Protein AF-A0A929US92-F1 (afdb_monomer)

Radius of gyration: 19.33 Å; Cα contacts (8 Å, |Δi|>4): 31; chains: 1; bounding box: 43×25×45 Å

Secondary structure (DSSP, 8-state):
-----SSHHHHHHHHHHS---TT------SSGGGS-HHHHIIIII-TTT----PPP--GGGHHHHHHHHHHHHSS-HHHHHHHHHHHGGG-S-S--

Structure (mmCIF, N/CA/C/O backbone):
data_AF-A0A929US92-F1
#
_entry.id   AF-A0A929US92-F1
#
loop_
_atom_site.group_PDB
_atom_site.id
_atom_site.type_symbol
_atom_site.label_atom_id
_atom_site.label_alt_id
_atom_site.label_comp_id
_atom_site.label_asym_id
_atom_site.label_entity_id
_atom_site.label_seq_id
_atom_site.pdbx_PDB_ins_code
_atom_site.Cartn_x
_atom_site.Cartn_y
_atom_site.Cartn_z
_atom_site.occupancy
_atom_site.B_iso_or_equiv
_atom_site.auth_seq_id
_atom_site.auth_comp_id
_atom_site.auth_asym_id
_atom_site.auth_atom_id
_atom_site.pdbx_PDB_model_num
ATOM 1 N N . LYS A 1 1 ? 14.517 -2.299 -22.740 1.00 72.50 1 LYS A N 1
ATOM 2 C CA . LYS A 1 1 ? 13.474 -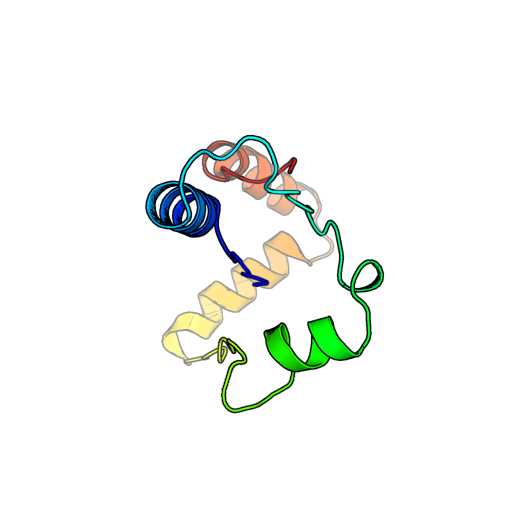3.138 -22.101 1.00 72.50 1 LYS A CA 1
ATOM 3 C C . LYS A 1 1 ? 13.070 -2.440 -20.813 1.00 72.50 1 LYS A C 1
ATOM 5 O O . LYS A 1 1 ? 13.973 -2.001 -20.112 1.00 72.50 1 LYS A O 1
ATOM 10 N N . VAL A 1 2 ? 11.775 -2.268 -20.561 1.00 84.25 2 VAL A N 1
ATOM 11 C CA . VAL A 1 2 ? 11.267 -1.647 -19.328 1.00 84.25 2 VAL A CA 1
ATOM 12 C C . VAL A 1 2 ? 10.957 -2.759 -18.330 1.00 84.25 2 VAL A C 1
ATOM 14 O O . VAL A 1 2 ? 10.502 -3.830 -18.731 1.00 84.25 2 VAL A O 1
ATOM 17 N N . TRP A 1 3 ? 11.274 -2.522 -17.062 1.00 88.69 3 TRP A N 1
ATOM 18 C CA . TRP A 1 3 ? 11.010 -3.433 -15.953 1.00 88.69 3 TRP A CA 1
ATOM 19 C C . TRP A 1 3 ? 10.357 -2.632 -14.831 1.00 88.69 3 TRP A C 1
ATOM 21 O O . TRP A 1 3 ? 10.740 -1.484 -14.602 1.00 88.69 3 TRP A O 1
ATOM 31 N N . TYR A 1 4 ? 9.406 -3.243 -14.132 1.00 91.00 4 TYR A N 1
ATOM 32 C CA . TYR A 1 4 ? 8.722 -2.641 -12.993 1.00 91.00 4 TYR A CA 1
ATOM 33 C C . TYR A 1 4 ? 9.049 -3.443 -11.732 1.00 91.00 4 TYR A C 1
ATOM 35 O O . TYR A 1 4 ? 9.130 -4.668 -11.790 1.00 91.00 4 TYR A O 1
ATOM 43 N N . ALA A 1 5 ? 9.249 -2.745 -10.615 1.00 91.75 5 ALA A N 1
ATOM 44 C CA . ALA A 1 5 ? 9.505 -3.337 -9.306 1.00 91.75 5 ALA A CA 1
ATOM 45 C C . ALA A 1 5 ? 8.507 -2.768 -8.292 1.00 91.75 5 ALA A C 1
ATOM 47 O O . ALA A 1 5 ? 8.331 -1.550 -8.215 1.00 91.75 5 ALA A O 1
ATOM 48 N N . TYR A 1 6 ? 7.880 -3.641 -7.506 1.00 91.12 6 TYR A N 1
ATOM 49 C CA . TYR A 1 6 ? 6.910 -3.302 -6.461 1.00 91.12 6 TYR A CA 1
ATOM 50 C C . TYR A 1 6 ? 7.519 -3.379 -5.053 1.00 91.12 6 TYR A C 1
ATOM 52 O O . TYR A 1 6 ? 6.868 -3.019 -4.071 1.00 91.12 6 TYR A O 1
ATOM 60 N N . SER A 1 7 ? 8.779 -3.812 -4.944 1.00 90.25 7 SER A N 1
ATOM 61 C CA . SER A 1 7 ? 9.570 -3.792 -3.714 1.00 90.25 7 SER A CA 1
ATOM 62 C C . SER A 1 7 ? 11.053 -3.518 -3.989 1.00 90.25 7 SER A C 1
ATOM 64 O O . SER A 1 7 ? 11.550 -3.734 -5.097 1.00 90.25 7 SER A O 1
ATOM 66 N N . ASP A 1 8 ? 11.784 -3.082 -2.960 1.00 87.94 8 ASP A N 1
ATOM 67 C CA . ASP A 1 8 ? 13.242 -2.911 -3.042 1.00 87.94 8 ASP A CA 1
ATOM 68 C C . ASP A 1 8 ? 13.960 -4.246 -3.307 1.00 87.94 8 ASP A C 1
ATOM 70 O O . ASP A 1 8 ? 15.028 -4.282 -3.919 1.00 87.94 8 ASP A O 1
ATOM 74 N N . GLU A 1 9 ? 13.374 -5.361 -2.865 1.00 91.00 9 GLU A N 1
ATOM 75 C CA . GLU A 1 9 ? 13.900 -6.699 -3.127 1.00 91.00 9 GLU A CA 1
ATOM 76 C 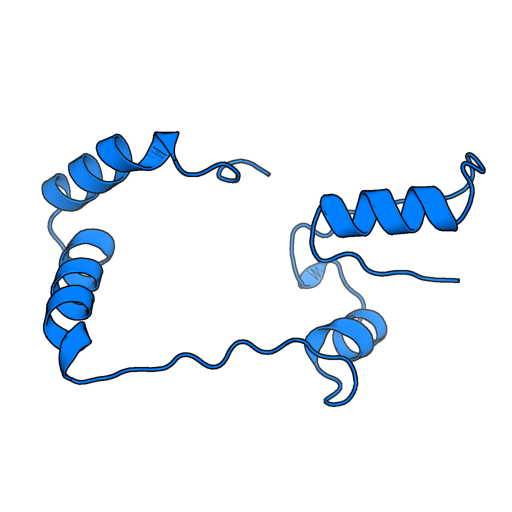C . GLU A 1 9 ? 13.812 -7.045 -4.618 1.00 91.00 9 GLU A C 1
ATOM 78 O O . GLU A 1 9 ? 14.823 -7.412 -5.219 1.00 91.00 9 GLU A O 1
ATOM 83 N N . GLU A 1 10 ? 12.647 -6.834 -5.235 1.00 90.69 10 GLU A N 1
ATOM 84 C CA . GLU A 1 10 ? 12.451 -7.023 -6.679 1.00 90.69 10 GLU A CA 1
ATOM 85 C C . GLU A 1 10 ? 13.366 -6.109 -7.499 1.00 90.69 10 GLU A C 1
ATOM 87 O O . GLU A 1 10 ? 13.979 -6.553 -8.470 1.00 90.69 10 GLU A O 1
ATOM 92 N N . LEU A 1 11 ? 13.528 -4.846 -7.086 1.00 89.44 11 LEU A N 1
ATOM 93 C CA . LEU A 1 11 ? 14.442 -3.912 -7.746 1.00 89.44 11 LEU A CA 1
ATOM 94 C C . LEU A 1 11 ? 15.879 -4.450 -7.753 1.00 89.44 11 LEU A C 1
ATOM 96 O O . LEU A 1 11 ? 16.545 -4.435 -8.789 1.00 89.44 11 LEU A O 1
ATOM 100 N N . ASN A 1 12 ? 16.357 -4.946 -6.610 1.00 88.88 12 ASN A N 1
ATOM 101 C CA . ASN A 1 12 ? 17.705 -5.499 -6.495 1.00 88.88 12 ASN A CA 1
ATOM 102 C C . ASN A 1 12 ? 17.896 -6.749 -7.364 1.00 88.88 12 ASN A C 1
ATOM 104 O O . ASN A 1 12 ? 18.962 -6.909 -7.962 1.00 88.88 12 ASN A O 1
ATOM 108 N N . GLN A 1 13 ? 16.874 -7.603 -7.472 1.00 90.31 13 GLN A N 1
ATOM 109 C CA . GLN A 1 13 ? 16.892 -8.772 -8.357 1.00 90.31 13 GLN A CA 1
ATOM 110 C C . GLN A 1 13 ? 16.972 -8.352 -9.831 1.00 90.31 13 GLN A C 1
ATOM 112 O O . GLN A 1 13 ? 17.871 -8.796 -10.544 1.00 90.31 13 GLN A O 1
ATOM 117 N N . ILE A 1 14 ? 16.125 -7.413 -10.267 1.00 88.62 14 ILE A N 1
ATOM 118 C CA . ILE A 1 14 ? 16.123 -6.892 -11.645 1.00 88.62 14 ILE A CA 1
ATOM 119 C C . ILE A 1 14 ? 17.478 -6.264 -12.003 1.00 88.62 14 ILE A C 1
ATOM 121 O O . ILE A 1 14 ? 17.994 -6.483 -13.099 1.00 88.62 14 ILE A O 1
ATOM 125 N N . ILE A 1 15 ? 18.087 -5.508 -11.084 1.00 86.00 15 ILE A N 1
ATOM 126 C CA . ILE A 1 15 ? 19.417 -4.910 -11.289 1.00 86.00 15 ILE A CA 1
ATOM 127 C C . ILE A 1 15 ? 20.504 -5.990 -11.388 1.00 86.00 15 ILE A C 1
ATOM 129 O O . ILE A 1 15 ? 21.432 -5.854 -12.190 1.00 86.00 15 ILE A O 1
ATOM 133 N N . ALA A 1 16 ? 20.417 -7.048 -10.579 1.00 85.94 16 ALA A N 1
ATOM 134 C CA . ALA A 1 16 ? 21.372 -8.151 -10.615 1.00 85.94 16 ALA A CA 1
ATOM 135 C C . ALA A 1 16 ? 21.294 -8.935 -11.938 1.00 85.94 16 ALA A C 1
ATOM 137 O O . ALA A 1 16 ? 22.334 -9.287 -12.494 1.00 85.94 16 ALA A O 1
ATOM 138 N N . GLU A 1 17 ? 20.087 -9.158 -12.462 1.00 83.38 17 GLU A N 1
ATOM 139 C CA . GLU A 1 17 ? 19.846 -9.878 -13.720 1.00 83.38 17 GLU A CA 1
ATOM 140 C C . GLU A 1 17 ? 20.139 -9.037 -14.970 1.00 83.38 17 GLU A C 1
ATOM 142 O O . GLU A 1 17 ? 20.688 -9.540 -15.949 1.00 83.38 17 GLU A O 1
ATOM 147 N N . GLY A 1 18 ? 19.792 -7.747 -14.948 1.00 74.06 18 GLY A N 1
ATOM 148 C CA . GLY A 1 18 ? 19.924 -6.834 -16.088 1.00 74.06 18 GLY A CA 1
ATOM 149 C C . GLY A 1 18 ? 21.355 -6.388 -16.401 1.00 74.06 18 GLY A C 1
ATOM 150 O O . GLY A 1 18 ? 21.570 -5.698 -17.397 1.00 74.06 18 GLY A O 1
ATOM 151 N N . GLY A 1 19 ? 22.329 -6.777 -15.573 1.00 65.19 19 GLY A N 1
ATOM 152 C CA . GLY A 1 19 ? 23.714 -6.322 -15.648 1.00 65.19 19 GLY A CA 1
ATOM 153 C C . GLY A 1 19 ? 23.893 -4.908 -15.081 1.00 65.19 19 GLY A C 1
ATOM 154 O O . GLY A 1 19 ? 23.070 -4.016 -15.279 1.00 65.19 19 GLY A O 1
ATOM 155 N N . ARG A 1 20 ? 25.015 -4.677 -14.385 1.00 57.28 20 ARG A N 1
ATOM 156 C CA . ARG A 1 20 ? 25.413 -3.357 -13.852 1.00 57.28 20 ARG A CA 1
ATOM 157 C C . ARG A 1 20 ? 25.932 -2.422 -14.946 1.00 57.28 20 ARG A C 1
ATOM 159 O O . ARG A 1 20 ? 26.951 -1.757 -14.755 1.00 57.28 20 ARG A O 1
ATOM 166 N N . ASP A 1 21 ? 25.285 -2.394 -16.102 1.00 59.38 21 ASP A N 1
ATOM 167 C CA . ASP A 1 21 ? 25.618 -1.358 -17.061 1.00 59.38 21 ASP A CA 1
ATOM 168 C C . ASP A 1 21 ? 25.138 -0.030 -16.466 1.00 59.38 21 ASP A C 1
ATOM 170 O O . ASP A 1 21 ? 23.971 0.119 -16.093 1.00 59.38 21 ASP A O 1
ATOM 174 N N . GLN A 1 22 ? 26.047 0.932 -16.304 1.00 58.41 22 GLN A N 1
ATOM 175 C CA . GLN A 1 22 ? 25.789 2.207 -15.612 1.00 58.41 22 GLN A CA 1
ATOM 176 C C . GLN A 1 22 ? 24.765 3.100 -16.352 1.00 58.41 22 GLN A C 1
ATOM 178 O O . GLN A 1 22 ? 24.542 4.247 -15.977 1.00 58.41 22 GLN A O 1
ATOM 183 N N . SER A 1 23 ? 24.144 2.574 -17.411 1.00 64.75 23 SER A N 1
ATOM 184 C CA . SER A 1 23 ? 23.155 3.227 -18.264 1.00 64.75 23 SER A CA 1
ATOM 185 C C . SER A 1 23 ? 21.697 2.976 -17.842 1.00 64.75 23 SER A C 1
ATOM 187 O O . SER A 1 23 ? 20.789 3.624 -18.366 1.00 64.75 23 SER A O 1
ATOM 189 N N . ASN A 1 24 ? 21.435 2.074 -16.888 1.00 71.25 24 ASN A N 1
ATOM 190 C CA . ASN A 1 24 ? 20.069 1.797 -16.433 1.00 71.25 24 ASN A CA 1
ATOM 191 C C . ASN A 1 24 ? 19.490 2.999 -15.664 1.00 71.25 24 ASN A C 1
ATOM 193 O O . ASN A 1 24 ? 19.858 3.269 -14.521 1.00 71.25 24 ASN A O 1
ATOM 197 N N . LYS A 1 25 ? 18.561 3.727 -16.295 1.00 82.56 25 LYS A N 1
ATOM 198 C CA . LYS A 1 25 ? 17.822 4.828 -15.664 1.00 82.56 25 LYS A CA 1
ATOM 199 C C . LYS A 1 25 ? 16.732 4.262 -14.757 1.00 82.56 25 LYS A C 1
ATOM 201 O O . LYS A 1 25 ? 15.733 3.746 -15.246 1.00 82.56 25 LYS A O 1
ATOM 206 N N . ILE A 1 26 ? 16.930 4.375 -13.447 1.00 87.94 26 ILE A N 1
ATOM 207 C CA . ILE A 1 26 ? 15.932 3.994 -12.442 1.00 87.94 26 ILE A CA 1
ATOM 208 C C . ILE A 1 26 ? 15.027 5.198 -12.178 1.00 87.94 26 ILE A C 1
ATOM 210 O O . ILE A 1 26 ? 15.511 6.270 -11.811 1.00 87.94 26 ILE A O 1
ATOM 214 N N . GLN A 1 27 ? 13.719 5.013 -12.341 1.00 89.00 27 GLN A N 1
ATOM 215 C CA . GLN A 1 27 ? 12.703 5.999 -11.985 1.00 89.00 27 GLN A CA 1
ATOM 216 C C . GLN A 1 27 ? 11.913 5.497 -10.778 1.00 89.00 27 GLN A C 1
ATOM 218 O O . GLN A 1 27 ? 11.455 4.357 -10.754 1.00 89.00 27 GLN A O 1
ATOM 223 N N . ARG A 1 28 ? 11.761 6.357 -9.769 1.00 91.12 28 ARG A N 1
ATOM 224 C CA . ARG A 1 28 ? 10.971 6.072 -8.573 1.00 91.12 28 ARG A CA 1
ATOM 225 C C . ARG A 1 28 ? 9.669 6.851 -8.636 1.00 91.12 28 ARG A C 1
ATOM 227 O O . ARG A 1 28 ? 9.706 8.071 -8.537 1.00 91.12 28 ARG A O 1
ATOM 234 N N . TYR A 1 29 ? 8.554 6.139 -8.724 1.00 91.81 29 TYR A N 1
ATOM 235 C CA . TYR A 1 29 ? 7.229 6.743 -8.673 1.00 91.81 29 TYR A CA 1
ATOM 236 C C . TYR A 1 29 ? 6.854 7.084 -7.228 1.00 91.81 29 TYR A C 1
ATOM 238 O O . TYR A 1 29 ? 6.882 6.212 -6.357 1.00 91.81 29 TYR A O 1
ATOM 246 N N . LYS A 1 30 ? 6.514 8.348 -6.961 1.00 90.81 30 LYS A N 1
ATOM 247 C CA . LYS A 1 30 ? 5.965 8.799 -5.666 1.00 90.81 30 LYS A CA 1
ATOM 248 C C . LYS A 1 30 ? 4.440 8.782 -5.631 1.00 90.81 30 LYS A C 1
ATOM 250 O O . LYS A 1 30 ? 3.844 8.845 -4.561 1.00 90.81 30 LYS A O 1
ATOM 255 N N . GLY A 1 31 ? 3.807 8.659 -6.793 1.00 89.88 31 GLY A N 1
ATOM 256 C CA . GLY A 1 31 ? 2.365 8.528 -6.930 1.00 89.88 31 GLY A CA 1
ATOM 257 C C . GLY A 1 31 ? 1.962 8.169 -8.356 1.00 89.88 31 GLY A C 1
ATOM 258 O O . GLY A 1 31 ? 2.768 8.233 -9.281 1.00 89.88 31 GLY A O 1
ATOM 259 N N . LEU A 1 32 ? 0.689 7.813 -8.536 1.00 92.06 32 LEU A N 1
ATOM 260 C CA . LEU A 1 32 ? 0.158 7.361 -9.829 1.00 92.06 32 LEU A CA 1
ATOM 261 C C . LEU A 1 32 ? 0.149 8.457 -10.907 1.00 92.06 32 LEU A C 1
ATOM 263 O O . LEU A 1 32 ? 0.196 8.146 -12.088 1.00 92.06 32 LEU A O 1
ATOM 267 N N . GLY A 1 33 ? 0.121 9.737 -10.519 1.00 92.94 33 GLY A N 1
ATOM 268 C CA . GLY A 1 33 ? 0.144 10.861 -11.466 1.00 92.94 33 GLY A CA 1
ATOM 269 C C . GLY A 1 33 ? 1.488 11.074 -12.174 1.00 92.94 33 GLY A C 1
ATOM 270 O O . GLY A 1 33 ? 1.561 11.872 -13.101 1.00 92.94 33 GLY A O 1
ATOM 271 N N . GLU A 1 34 ? 2.544 10.381 -11.742 1.00 93.06 34 GLU A N 1
ATOM 272 C CA . GLU A 1 34 ? 3.860 10.392 -12.396 1.00 93.06 34 GLU A CA 1
ATOM 273 C C . GLU A 1 34 ? 3.979 9.332 -13.503 1.00 93.06 34 GLU A C 1
ATOM 275 O O . GLU A 1 34 ? 5.000 9.280 -14.190 1.00 93.06 34 GLU A O 1
ATOM 280 N N . MET A 1 35 ? 2.959 8.481 -13.660 1.00 93.69 35 MET A N 1
ATOM 281 C CA . MET A 1 35 ? 2.888 7.447 -14.687 1.00 93.69 35 MET A CA 1
ATOM 282 C C . MET A 1 35 ? 2.087 7.943 -15.889 1.00 93.69 35 MET A C 1
ATOM 284 O O . MET A 1 35 ? 1.053 8.598 -15.742 1.00 93.69 35 MET A O 1
ATOM 288 N N . ASP A 1 36 ? 2.546 7.599 -17.087 1.00 93.81 36 ASP A N 1
ATOM 289 C CA . ASP A 1 36 ? 1.747 7.787 -18.294 1.00 93.81 36 ASP A CA 1
ATOM 290 C C . ASP A 1 36 ? 0.618 6.726 -18.394 1.00 93.81 36 ASP A C 1
ATOM 292 O O . ASP A 1 36 ? 0.600 5.741 -17.643 1.00 93.81 36 ASP A O 1
ATOM 296 N N . PRO A 1 37 ? -0.377 6.914 -19.285 1.00 95.44 37 PRO A N 1
ATOM 297 C CA . PRO A 1 37 ? -1.503 5.986 -19.399 1.00 95.44 37 PRO A CA 1
ATOM 298 C C . PRO A 1 37 ? -1.114 4.546 -19.761 1.00 95.44 37 PRO A C 1
ATOM 300 O O . PRO A 1 37 ? -1.798 3.613 -19.337 1.00 95.44 37 PRO A O 1
ATOM 303 N N . GLU A 1 38 ? -0.040 4.352 -20.530 1.00 93.81 38 GLU A N 1
ATOM 304 C CA . GLU A 1 38 ? 0.424 3.020 -20.936 1.00 93.81 38 GLU A CA 1
ATOM 305 C C . GLU A 1 38 ? 1.038 2.286 -19.739 1.00 93.81 38 GLU A C 1
ATOM 307 O O . GLU A 1 38 ? 0.656 1.151 -19.450 1.00 93.81 38 GLU A O 1
ATOM 312 N N . GLN A 1 39 ? 1.879 2.970 -18.959 1.00 93.31 39 GLN A N 1
ATOM 313 C CA . GLN A 1 39 ? 2.453 2.458 -17.714 1.00 93.31 39 GLN A CA 1
ATOM 314 C C . GLN A 1 39 ? 1.371 2.072 -16.705 1.00 93.31 39 GLN A C 1
ATOM 316 O O . GLN A 1 39 ? 1.435 0.992 -16.113 1.00 93.31 39 GLN A O 1
ATOM 321 N N . LEU A 1 40 ? 0.348 2.914 -16.518 1.00 94.69 40 LEU A N 1
ATOM 322 C CA . LEU A 1 40 ? -0.775 2.605 -15.625 1.00 94.69 40 LEU A CA 1
ATOM 323 C C . LEU A 1 40 ? -1.520 1.350 -16.074 1.00 94.69 40 LEU A C 1
ATOM 325 O O . LEU A 1 40 ? -1.839 0.488 -15.244 1.00 94.69 40 LEU A O 1
ATOM 329 N N . TRP A 1 41 ? -1.779 1.233 -17.378 1.00 94.75 41 TRP A N 1
ATOM 330 C CA . TRP A 1 41 ? -2.469 0.081 -17.935 1.00 94.75 41 TRP A CA 1
ATOM 331 C C . TRP A 1 41 ? -1.682 -1.210 -17.711 1.00 94.75 41 TRP A C 1
ATOM 333 O O . TRP A 1 41 ? -2.227 -2.167 -17.156 1.00 94.75 41 TRP A O 1
ATOM 343 N N . GLU A 1 42 ? -0.401 -1.219 -18.078 1.00 93.19 42 GLU A N 1
ATOM 344 C CA . GLU A 1 42 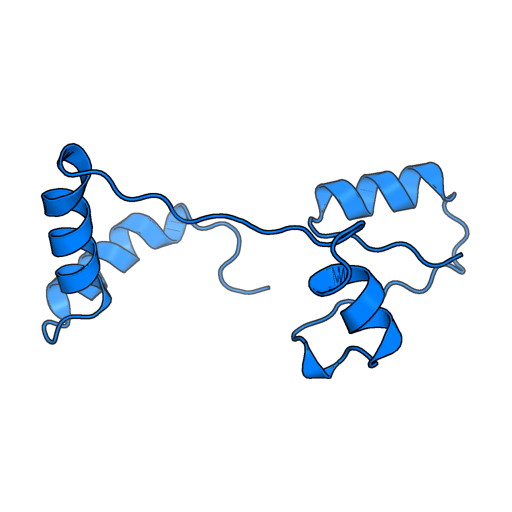? 0.479 -2.384 -17.969 1.00 93.19 42 GLU A CA 1
ATOM 345 C C . GLU A 1 42 ? 0.684 -2.849 -16.525 1.00 93.19 42 GLU A C 1
ATOM 347 O O . GLU A 1 42 ? 0.770 -4.052 -16.278 1.00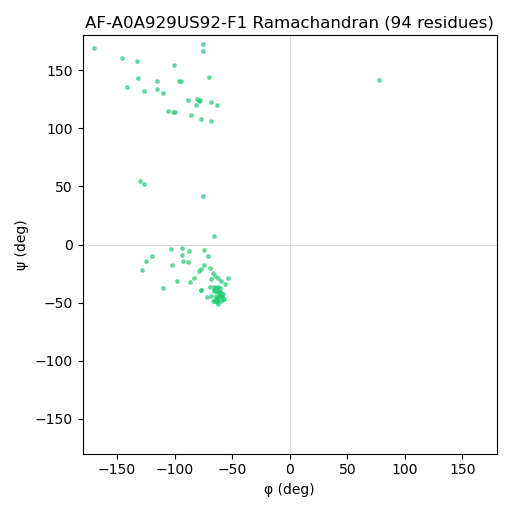 93.19 42 GLU A O 1
ATOM 352 N N . THR A 1 43 ? 0.751 -1.923 -15.566 1.00 91.94 43 THR A N 1
ATOM 353 C CA . THR A 1 43 ? 1.148 -2.245 -14.185 1.00 91.94 43 THR A CA 1
ATOM 354 C C . THR A 1 43 ? -0.020 -2.443 -13.227 1.00 91.94 43 THR A C 1
ATOM 356 O O . THR A 1 43 ? 0.105 -3.214 -12.274 1.00 91.94 43 THR A O 1
ATOM 359 N N . THR A 1 44 ? -1.145 -1.749 -13.435 1.00 93.38 44 THR A N 1
ATOM 360 C CA . THR A 1 44 ? -2.231 -1.694 -12.438 1.00 93.38 44 THR A CA 1
ATOM 361 C C . THR A 1 44 ? -3.618 -2.041 -12.975 1.00 93.38 44 THR A C 1
ATOM 363 O O . THR A 1 44 ? -4.477 -2.442 -12.187 1.00 93.38 44 THR A O 1
ATOM 366 N N . MET A 1 45 ? -3.870 -1.934 -14.286 1.00 95.19 45 MET A N 1
ATOM 367 C CA . MET A 1 45 ? -5.232 -2.076 -14.826 1.00 95.19 45 MET A CA 1
ATOM 368 C C . MET A 1 45 ? -5.460 -3.354 -15.633 1.00 95.19 45 MET A C 1
ATOM 370 O O . MET A 1 45 ? -6.544 -3.938 -15.521 1.00 95.19 45 MET A O 1
ATOM 374 N N . ASN A 1 46 ? -4.474 -3.799 -16.415 1.00 96.50 46 ASN A N 1
ATOM 375 C CA . ASN A 1 46 ? -4.587 -4.982 -17.263 1.00 96.50 46 ASN A CA 1
ATOM 376 C C . ASN A 1 46 ? -4.805 -6.250 -16.409 1.00 96.50 46 ASN A C 1
ATOM 378 O O . ASN A 1 46 ? -3.944 -6.570 -15.591 1.00 96.50 46 ASN A O 1
ATOM 382 N N . PRO A 1 47 ? -5.915 -6.998 -16.578 1.00 96.25 47 PRO A N 1
ATOM 383 C CA . PRO A 1 47 ? -6.188 -8.216 -15.814 1.00 96.25 47 PRO A CA 1
ATOM 384 C C . PRO A 1 47 ? -5.085 -9.274 -15.849 1.00 96.25 47 PRO A C 1
ATOM 386 O O . PRO A 1 47 ? -4.952 -10.005 -14.870 1.00 96.25 47 PRO A O 1
ATOM 389 N N . ASP A 1 48 ? -4.308 -9.327 -16.932 1.00 94.88 48 ASP A N 1
ATOM 390 C CA . ASP A 1 48 ? -3.255 -10.329 -17.118 1.00 94.88 48 ASP A CA 1
ATOM 391 C C . ASP A 1 48 ? -1.970 -10.012 -16.333 1.00 94.88 48 ASP A C 1
ATOM 393 O O . ASP A 1 48 ? -1.189 -10.918 -16.050 1.00 94.88 48 ASP A O 1
ATOM 397 N N . SER A 1 49 ? -1.736 -8.743 -15.981 1.00 90.12 49 SER A N 1
ATOM 398 C CA . SER A 1 49 ? -0.497 -8.287 -15.327 1.00 90.12 49 SER A CA 1
ATOM 399 C C . SER A 1 49 ? -0.707 -7.543 -14.009 1.00 90.12 49 SER A C 1
ATOM 401 O O . SER A 1 49 ? 0.246 -7.365 -13.253 1.00 90.12 49 SER A O 1
ATOM 403 N N . ARG A 1 50 ? -1.933 -7.106 -13.700 1.00 93.81 50 ARG A N 1
ATOM 404 C CA . ARG A 1 50 ? -2.230 -6.359 -12.474 1.00 93.81 50 ARG A CA 1
ATOM 405 C C . ARG A 1 50 ? -2.128 -7.235 -11.229 1.00 93.81 50 ARG A C 1
ATOM 407 O O . ARG A 1 50 ? -2.616 -8.364 -11.190 1.00 93.81 50 ARG A O 1
ATOM 414 N N . THR A 1 51 ? -1.648 -6.632 -10.150 1.00 91.56 51 THR A N 1
ATOM 415 C CA . THR A 1 51 ? -1.658 -7.236 -8.816 1.00 91.56 51 THR A CA 1
ATOM 416 C C . THR A 1 51 ? -2.798 -6.644 -7.996 1.00 91.56 51 THR A C 1
ATOM 418 O O . THR A 1 51 ? -2.785 -5.460 -7.667 1.00 91.56 51 THR A O 1
ATOM 421 N N . LEU A 1 52 ? -3.796 -7.462 -7.645 1.00 93.62 52 LEU A N 1
ATOM 422 C CA . LEU A 1 52 ? -4.917 -7.052 -6.795 1.00 93.62 52 LEU A CA 1
ATOM 423 C C . LEU A 1 52 ? -4.903 -7.812 -5.471 1.00 93.62 52 LEU A C 1
ATOM 425 O O . LEU A 1 52 ? -4.808 -9.037 -5.445 1.00 93.62 52 LEU A O 1
ATOM 429 N N . LYS A 1 53 ? -5.087 -7.086 -4.366 1.00 93.00 53 LYS A N 1
ATOM 430 C CA . LYS A 1 53 ? -5.333 -7.680 -3.051 1.00 93.00 53 LYS A CA 1
ATOM 431 C C . LYS A 1 53 ? -6.827 -7.630 -2.749 1.00 93.00 53 LYS A C 1
ATOM 433 O O . LYS A 1 53 ? -7.392 -6.553 -2.581 1.00 93.00 53 LYS A O 1
ATOM 438 N N . ARG A 1 54 ? -7.469 -8.797 -2.672 1.00 93.31 54 ARG A N 1
ATOM 439 C CA . ARG A 1 54 ? -8.860 -8.900 -2.218 1.00 93.31 54 ARG A CA 1
ATOM 440 C C . ARG A 1 54 ? -8.891 -8.813 -0.695 1.00 93.31 54 ARG A C 1
ATOM 442 O O . ARG A 1 54 ? -8.235 -9.605 -0.026 1.00 93.31 54 ARG A O 1
ATOM 449 N N . ILE A 1 55 ? -9.649 -7.861 -0.164 1.00 90.06 55 ILE A N 1
ATOM 450 C CA . ILE A 1 55 ? -9.864 -7.742 1.279 1.00 90.06 55 ILE A CA 1
ATOM 451 C C . ILE A 1 55 ? -10.949 -8.743 1.688 1.00 90.06 55 ILE A C 1
ATOM 453 O O . ILE A 1 55 ? -12.018 -8.779 1.076 1.00 90.06 55 ILE A O 1
ATOM 457 N N . GLY A 1 56 ? -10.627 -9.595 2.660 1.00 87.50 56 GLY A N 1
ATOM 458 C CA . GLY A 1 56 ? -11.554 -10.537 3.283 1.00 87.50 56 GLY A CA 1
ATOM 459 C C . GLY A 1 56 ? -12.051 -10.002 4.622 1.00 87.50 56 GLY A C 1
ATOM 460 O O . GLY A 1 56 ? -11.371 -9.193 5.249 1.00 87.50 56 GLY A O 1
ATOM 461 N N . PHE A 1 57 ? -13.232 -10.455 5.023 1.00 86.31 57 PHE A N 1
ATOM 462 C CA . PHE A 1 57 ? -13.863 -10.146 6.300 1.00 86.31 57 PHE A CA 1
ATOM 463 C C . PHE A 1 57 ? -14.556 -11.414 6.802 1.00 86.31 57 PHE A C 1
ATOM 465 O O . PHE A 1 57 ? -15.209 -12.095 6.005 1.00 86.31 57 PHE A O 1
ATOM 472 N N . ASP A 1 58 ? -14.405 -11.721 8.085 1.00 87.06 58 ASP A N 1
ATOM 473 C CA . ASP A 1 58 ? -15.101 -12.805 8.775 1.00 87.06 58 ASP A CA 1
ATOM 474 C C . ASP A 1 58 ? -15.669 -12.297 10.114 1.00 87.06 58 ASP A C 1
ATOM 476 O O . ASP A 1 58 ? -15.233 -11.275 10.640 1.00 87.06 58 ASP A O 1
ATOM 480 N N . GLU A 1 59 ? -16.685 -12.985 10.643 1.00 81.25 59 GLU A N 1
ATOM 481 C CA . GLU A 1 59 ? -17.340 -12.594 11.904 1.00 81.25 59 GLU A CA 1
ATOM 482 C C . GLU A 1 59 ? -16.388 -12.706 13.108 1.00 81.25 59 GLU A C 1
ATOM 484 O O . GLU A 1 59 ? -16.520 -11.969 14.082 1.00 81.25 59 GL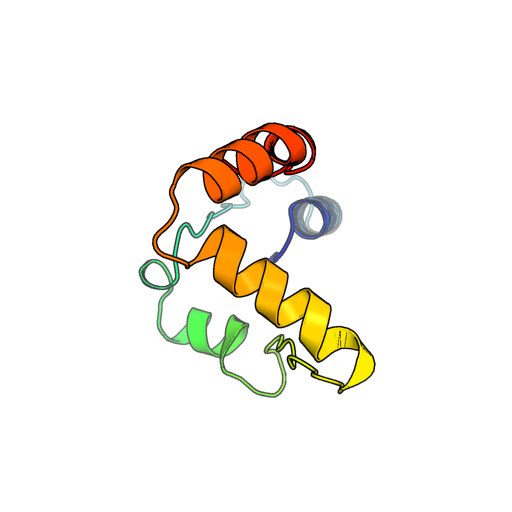U A O 1
ATOM 489 N N . GLU A 1 60 ? -15.387 -13.589 13.037 1.00 82.19 60 GLU A N 1
ATOM 490 C CA . GLU A 1 60 ? -14.397 -13.769 14.105 1.00 82.19 60 GLU A CA 1
ATOM 491 C C . GLU A 1 60 ? -13.475 -12.547 14.255 1.00 82.19 60 GLU A C 1
ATOM 493 O O . GLU A 1 60 ? -13.041 -12.240 15.365 1.00 82.19 60 GLU A O 1
ATOM 498 N N . THR A 1 61 ? -13.218 -11.810 13.169 1.00 85.31 61 THR A N 1
ATOM 499 C CA . THR A 1 61 ? -12.397 -10.590 13.169 1.00 85.31 61 THR A CA 1
ATOM 500 C C . THR A 1 61 ? -13.200 -9.298 13.326 1.00 85.31 61 THR A C 1
ATOM 502 O O . THR A 1 61 ? -12.596 -8.231 13.448 1.00 85.31 61 THR A O 1
ATOM 505 N N . GLU A 1 62 ? -14.536 -9.352 13.383 1.00 88.00 62 GLU A N 1
ATOM 506 C CA . GLU A 1 62 ? -15.399 -8.160 13.441 1.00 88.00 62 GLU A CA 1
ATOM 507 C C . GLU A 1 62 ? -15.060 -7.249 14.630 1.00 88.00 62 GLU A C 1
ATOM 509 O O . GLU A 1 62 ? -14.868 -6.044 14.457 1.00 88.00 62 GLU A O 1
ATOM 514 N N . SER A 1 63 ? -14.909 -7.827 15.826 1.00 87.38 63 SER A N 1
ATOM 515 C CA . SER A 1 63 ? -14.585 -7.062 17.037 1.00 87.38 63 SER A CA 1
ATOM 516 C C . SER A 1 63 ?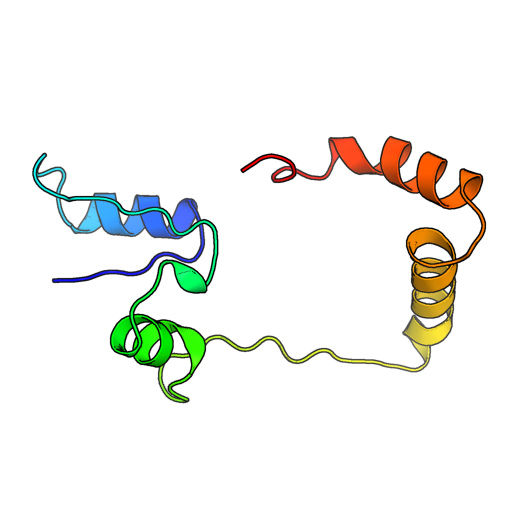 -13.207 -6.401 16.957 1.00 87.38 63 SER A C 1
ATOM 518 O O . SER A 1 63 ? -13.043 -5.264 17.397 1.00 87.38 63 SER A O 1
ATOM 520 N N . ASP A 1 64 ? -12.208 -7.088 16.403 1.00 87.38 64 ASP A N 1
ATOM 521 C CA . ASP A 1 64 ? -10.851 -6.545 16.268 1.00 87.38 64 ASP A CA 1
ATOM 522 C C . ASP A 1 64 ? -10.810 -5.416 15.232 1.00 87.38 64 ASP A C 1
ATOM 524 O O . ASP A 1 64 ? -10.104 -4.414 15.400 1.00 87.38 64 ASP A O 1
ATOM 528 N N . ILE A 1 65 ? -11.602 -5.556 14.168 1.00 89.12 65 ILE A N 1
ATOM 529 C CA . ILE A 1 65 ? -11.775 -4.548 13.127 1.00 89.12 65 ILE A CA 1
ATOM 530 C C . ILE A 1 65 ? -12.444 -3.297 13.699 1.00 89.12 65 ILE A C 1
ATOM 532 O O . ILE A 1 65 ? -11.913 -2.205 13.495 1.00 89.12 65 ILE A O 1
ATOM 536 N N . ASP A 1 66 ? -13.541 -3.426 14.449 1.00 90.50 66 ASP A N 1
ATOM 537 C CA . ASP A 1 66 ? -14.238 -2.282 15.055 1.00 90.50 66 ASP A CA 1
ATOM 538 C C . ASP A 1 66 ? -13.339 -1.512 16.034 1.00 90.50 66 ASP A C 1
ATOM 540 O O . ASP A 1 66 ? -13.214 -0.284 15.956 1.00 90.50 66 ASP A O 1
ATOM 544 N N . VAL A 1 67 ? -12.608 -2.235 16.889 1.00 91.75 67 VAL A N 1
ATOM 545 C CA . VAL A 1 67 ? -11.618 -1.634 17.794 1.00 91.75 67 VAL A CA 1
ATOM 546 C C . VAL A 1 67 ? -10.530 -0.904 17.002 1.00 91.75 67 VAL A C 1
ATOM 548 O O . VAL A 1 67 ? -10.170 0.228 17.343 1.00 91.75 67 VAL A O 1
ATOM 551 N N . THR A 1 68 ? -10.019 -1.508 15.926 1.00 91.56 68 THR A N 1
ATOM 552 C CA . THR A 1 68 ? -8.994 -0.895 15.067 1.00 91.56 68 THR A CA 1
ATOM 553 C C . THR A 1 68 ? -9.514 0.369 14.379 1.00 91.56 68 THR A C 1
ATOM 555 O O . THR A 1 68 ? -8.835 1.399 14.402 1.00 91.56 68 THR A O 1
ATOM 558 N N . PHE A 1 69 ? -10.722 0.337 13.809 1.00 92.94 69 PHE A N 1
ATOM 559 C CA . PHE A 1 69 ? -11.344 1.498 13.169 1.00 92.94 69 PHE A CA 1
ATOM 560 C C . PHE A 1 69 ? -11.602 2.617 14.168 1.00 92.94 69 PHE A C 1
ATOM 562 O O . PHE A 1 69 ? -11.220 3.758 13.914 1.00 92.94 69 PHE A O 1
ATOM 569 N N . THR A 1 70 ? -12.178 2.303 15.324 1.00 94.50 70 THR A N 1
ATOM 570 C CA . THR A 1 70 ? -12.448 3.294 16.368 1.00 94.50 70 THR A CA 1
ATOM 571 C C . THR A 1 70 ? -11.154 3.924 16.883 1.00 94.50 70 THR A C 1
ATOM 573 O O . THR A 1 70 ? -11.081 5.142 17.039 1.00 94.50 70 THR A O 1
ATOM 576 N N . THR A 1 71 ? -10.096 3.133 17.073 1.00 93.56 71 THR A N 1
ATOM 577 C CA . THR A 1 71 ? -8.797 3.637 17.551 1.00 93.56 71 THR A CA 1
ATOM 578 C C . THR A 1 71 ? -8.108 4.526 16.514 1.00 93.56 71 THR A C 1
ATOM 580 O O . THR A 1 71 ? -7.578 5.583 16.856 1.00 93.56 71 THR A O 1
ATOM 583 N N . LEU A 1 72 ? -8.100 4.129 15.239 1.00 93.88 72 LEU A N 1
ATOM 584 C CA . LEU A 1 72 ? -7.357 4.849 14.198 1.00 93.88 72 LEU A CA 1
ATOM 585 C C . LEU A 1 72 ? -8.143 5.998 13.565 1.00 93.88 72 LEU A C 1
ATOM 587 O O . LEU A 1 72 ? -7.545 7.008 13.200 1.00 93.88 72 LEU A O 1
ATOM 591 N N . MET A 1 73 ? -9.462 5.868 13.457 1.00 94.69 73 MET A N 1
ATOM 592 C CA . MET A 1 73 ? -10.325 6.770 12.690 1.00 94.69 73 MET A CA 1
ATOM 593 C C . MET A 1 73 ? -11.394 7.464 13.544 1.00 94.69 73 MET A C 1
ATOM 595 O O . MET A 1 73 ? -12.035 8.386 13.050 1.00 94.69 73 MET A O 1
ATOM 599 N N . GLY A 1 74 ? -11.585 7.061 14.805 1.00 93.00 74 GLY A N 1
ATOM 600 C CA . GLY A 1 74 ? -12.555 7.678 15.714 1.00 93.00 74 GLY A CA 1
ATOM 601 C C . GLY A 1 74 ? -12.110 9.037 16.260 1.00 93.00 74 GLY A C 1
ATOM 602 O O . GLY A 1 74 ? -10.970 9.459 16.079 1.00 93.00 7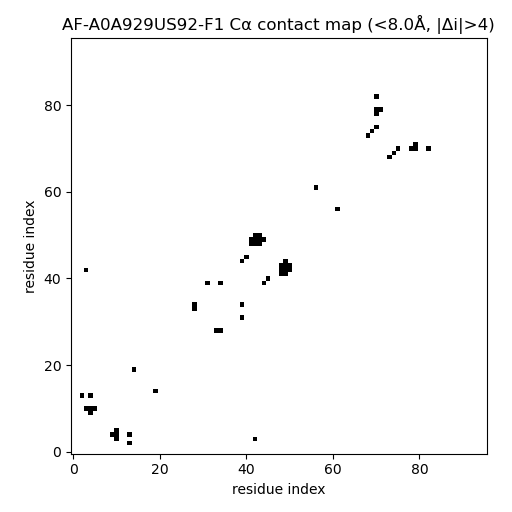4 GLY A O 1
ATOM 603 N N . ASP A 1 75 ? -13.006 9.724 16.965 1.00 94.94 75 ASP A N 1
ATOM 604 C CA . ASP A 1 75 ? -12.810 11.125 17.376 1.00 94.94 75 ASP A CA 1
ATOM 605 C C . ASP A 1 75 ? -11.803 11.319 18.524 1.00 94.94 75 ASP A C 1
ATOM 607 O O . ASP A 1 75 ? -11.320 12.427 18.765 1.00 94.94 75 ASP A O 1
ATOM 611 N N . GLN A 1 76 ? -11.487 10.250 19.258 1.00 93.19 76 GLN A N 1
ATOM 612 C CA . GLN A 1 76 ? -10.597 10.311 20.415 1.00 93.19 76 GLN A CA 1
ATOM 613 C C . GLN A 1 76 ? -9.129 10.296 19.978 1.00 93.19 76 GLN A C 1
ATOM 615 O O . GLN A 1 76 ? -8.648 9.344 19.367 1.00 93.19 76 GLN A O 1
ATOM 620 N N . VAL A 1 77 ? -8.397 11.352 20.336 1.00 94.69 77 VAL A N 1
ATOM 621 C CA . VAL A 1 77 ? -6.991 11.525 19.940 1.00 94.69 77 VAL A CA 1
ATOM 622 C C . VAL A 1 77 ? -6.044 10.652 20.767 1.00 94.69 77 VAL A C 1
ATOM 624 O O . VAL A 1 77 ? -5.100 10.092 20.212 1.00 94.69 77 VAL A O 1
ATOM 627 N N . GLU A 1 78 ? -6.287 10.516 22.073 1.00 95.44 78 GLU A N 1
ATOM 628 C CA . GLU A 1 78 ? -5.350 9.842 22.984 1.00 95.44 78 GLU A CA 1
ATOM 629 C C . GLU A 1 78 ? -5.133 8.355 22.643 1.00 95.44 78 GLU A C 1
ATOM 631 O O . GLU A 1 78 ? -3.977 7.964 22.467 1.00 95.44 78 GLU A O 1
ATOM 636 N N . PRO A 1 79 ? -6.184 7.535 22.407 1.00 93.94 79 PRO A N 1
ATOM 637 C CA . PRO A 1 79 ? -5.998 6.126 22.045 1.00 93.94 79 PRO A CA 1
ATOM 638 C C . PRO A 1 79 ? -5.211 5.949 20.741 1.00 93.94 79 PRO A C 1
ATOM 640 O O . PRO A 1 79 ? -4.366 5.061 20.620 1.00 93.94 79 PRO A O 1
ATOM 643 N N . ARG A 1 80 ? -5.446 6.833 19.763 1.00 95.06 80 ARG A N 1
ATOM 644 C CA . ARG A 1 80 ? -4.715 6.841 18.493 1.00 95.06 80 ARG A CA 1
ATOM 645 C C . ARG A 1 80 ? -3.236 7.140 18.707 1.00 95.06 80 ARG A C 1
ATOM 647 O O . ARG A 1 80 ? -2.380 6.489 18.109 1.00 95.06 80 ARG A O 1
ATOM 654 N N . LYS A 1 81 ? -2.931 8.132 19.544 1.00 92.88 81 LYS A N 1
ATOM 655 C CA . LYS A 1 81 ? -1.560 8.541 19.847 1.00 92.88 81 LYS A CA 1
ATOM 656 C C . LYS A 1 81 ? -0.789 7.416 20.532 1.00 92.88 81 LYS A C 1
ATOM 658 O O . LYS A 1 81 ? 0.287 7.064 20.056 1.00 92.88 81 LYS A O 1
ATOM 663 N N . GLU A 1 82 ? -1.357 6.809 21.572 1.00 93.25 82 GLU A N 1
ATOM 664 C CA . GLU A 1 82 ? -0.750 5.664 22.262 1.00 93.25 82 GLU A CA 1
ATOM 665 C C . GLU A 1 82 ? -0.494 4.495 21.301 1.00 93.25 82 GLU A C 1
ATOM 667 O O . GLU A 1 82 ? 0.584 3.892 21.309 1.00 93.25 82 GLU A O 1
ATOM 672 N N . PHE A 1 83 ? -1.460 4.202 20.421 1.00 91.56 83 PHE A N 1
ATOM 673 C CA . PHE A 1 83 ? -1.310 3.172 19.399 1.00 91.56 83 PHE A CA 1
ATOM 674 C C . PHE A 1 83 ? -0.140 3.476 18.455 1.00 91.56 83 PHE A C 1
ATOM 676 O O . PHE A 1 83 ? 0.689 2.597 18.207 1.00 91.56 83 PHE A O 1
ATOM 683 N N . ILE A 1 84 ? -0.045 4.703 17.936 1.00 90.19 84 ILE A N 1
ATOM 684 C CA . ILE A 1 84 ? 1.039 5.103 17.033 1.00 90.19 84 ILE A CA 1
ATOM 685 C C . ILE A 1 84 ? 2.386 5.039 17.756 1.00 90.19 84 ILE A C 1
ATOM 687 O O . ILE A 1 84 ? 3.311 4.436 17.227 1.00 90.19 84 ILE A O 1
ATOM 691 N N . GLU A 1 85 ? 2.517 5.580 18.968 1.00 90.06 85 GLU A N 1
ATOM 692 C CA . GLU A 1 85 ? 3.787 5.579 19.711 1.00 90.06 85 GLU A CA 1
ATOM 693 C C . GLU A 1 85 ? 4.291 4.161 20.004 1.00 90.06 85 GLU A C 1
ATOM 695 O O . GLU A 1 85 ? 5.481 3.868 19.836 1.00 90.06 85 GLU A O 1
ATOM 700 N N . LYS A 1 86 ? 3.383 3.253 20.378 1.00 88.56 86 LYS A N 1
ATOM 701 C CA . LYS A 1 86 ? 3.710 1.845 20.621 1.00 88.56 86 LYS A CA 1
ATOM 702 C C . LYS A 1 86 ? 4.152 1.126 19.346 1.00 88.56 86 LYS A C 1
ATOM 704 O O . LYS A 1 86 ? 5.037 0.272 19.414 1.00 88.56 86 LYS A O 1
ATOM 709 N N . ASN A 1 87 ? 3.547 1.450 18.201 1.00 87.00 87 ASN A N 1
ATOM 710 C CA . ASN A 1 87 ? 3.725 0.684 16.967 1.00 87.00 87 ASN A CA 1
ATOM 711 C C . ASN A 1 87 ? 4.681 1.314 15.941 1.00 87.00 87 ASN A C 1
ATOM 713 O O . ASN A 1 87 ? 5.186 0.602 15.074 1.00 87.00 87 ASN A O 1
ATOM 717 N N . ALA A 1 88 ? 4.995 2.607 16.051 1.00 81.19 88 ALA A N 1
ATOM 718 C CA . ALA A 1 88 ? 5.798 3.351 15.076 1.00 81.19 88 ALA A CA 1
ATOM 719 C C . ALA A 1 88 ? 7.175 2.720 14.828 1.00 81.19 88 ALA A C 1
ATOM 721 O O . ALA A 1 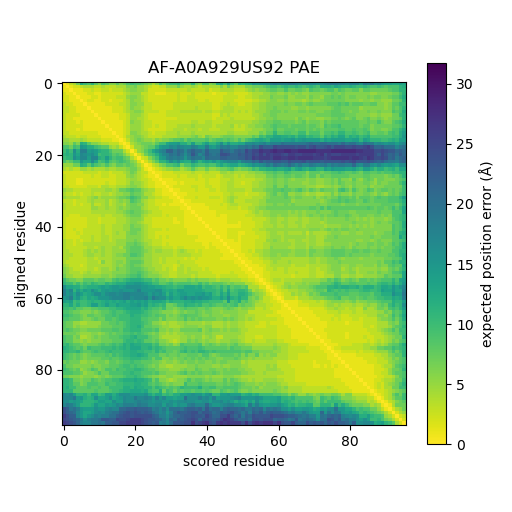88 ? 7.659 2.711 13.703 1.00 81.19 88 ALA A O 1
ATOM 722 N N . ARG A 1 89 ? 7.787 2.120 15.858 1.00 79.19 89 ARG A N 1
ATOM 723 C CA . ARG A 1 89 ? 9.095 1.450 15.745 1.00 79.19 89 ARG A CA 1
ATOM 724 C C . ARG A 1 89 ? 9.066 0.165 14.913 1.00 79.19 89 ARG A C 1
ATOM 726 O O . ARG A 1 89 ? 10.119 -0.282 14.467 1.00 79.19 89 ARG A O 1
ATOM 733 N N . PHE A 1 90 ? 7.896 -0.447 14.732 1.00 75.81 90 PHE A N 1
ATOM 734 C CA . PHE A 1 90 ? 7.741 -1.661 13.926 1.00 75.81 90 PHE A CA 1
ATOM 735 C C . PHE A 1 90 ? 7.480 -1.352 12.450 1.00 75.81 90 PHE A C 1
ATOM 737 O O . PHE A 1 90 ? 7.625 -2.234 11.602 1.00 75.81 90 PHE A O 1
ATOM 744 N N . VAL A 1 91 ? 7.128 -0.107 12.124 1.00 72.25 91 VAL A N 1
ATOM 745 C CA . VAL A 1 91 ? 6.879 0.317 10.750 1.00 72.25 91 VAL A CA 1
ATOM 746 C C . VAL A 1 91 ? 8.206 0.718 10.113 1.00 72.25 91 VAL A C 1
ATOM 748 O O . VAL A 1 91 ? 8.819 1.715 10.478 1.00 72.25 91 VAL A O 1
ATOM 751 N N . LYS A 1 92 ? 8.663 -0.084 9.149 1.00 64.19 92 LYS A N 1
ATOM 752 C CA . LYS A 1 92 ? 9.940 0.141 8.452 1.00 64.19 92 LYS A CA 1
ATOM 753 C C . LYS A 1 92 ? 9.885 1.253 7.394 1.00 64.19 92 LYS A C 1
ATOM 755 O O . LYS A 1 92 ? 10.927 1.802 7.062 1.00 64.19 92 LYS A O 1
ATOM 760 N N . ASN A 1 93 ? 8.693 1.597 6.893 1.00 57.84 93 ASN A N 1
ATOM 761 C CA . ASN A 1 93 ? 8.511 2.407 5.680 1.00 57.84 93 ASN A CA 1
ATOM 762 C C . ASN A 1 93 ? 7.601 3.633 5.915 1.00 57.84 93 ASN A C 1
ATOM 764 O O . ASN A 1 93 ? 6.609 3.791 5.209 1.00 57.84 93 ASN A O 1
ATOM 768 N N . LEU A 1 94 ? 7.875 4.460 6.931 1.00 50.22 94 LEU A N 1
ATOM 769 C CA . LEU A 1 94 ? 7.071 5.669 7.203 1.00 50.22 94 LEU A CA 1
ATOM 770 C C . LEU A 1 94 ? 7.478 6.887 6.351 1.00 50.22 94 LEU A C 1
ATOM 772 O O . LEU A 1 94 ? 6.609 7.681 6.014 1.00 50.22 94 LEU A O 1
ATOM 776 N N . ASP A 1 95 ? 8.747 6.988 5.938 1.00 42.38 95 ASP A N 1
ATOM 777 C CA . ASP A 1 95 ? 9.303 8.179 5.267 1.00 42.38 95 ASP A CA 1
ATOM 778 C C . ASP A 1 95 ? 10.056 7.840 3.968 1.00 42.38 95 ASP A C 1
ATOM 780 O O . ASP A 1 95 ? 11.234 8.168 3.801 1.00 42.38 95 ASP A O 1
ATOM 784 N N . ILE A 1 96 ? 9.401 7.140 3.043 1.00 42.16 96 ILE A N 1
ATOM 785 C CA . ILE A 1 96 ? 9.973 6.834 1.726 1.00 42.16 96 ILE A CA 1
ATOM 786 C C . ILE A 1 96 ? 9.283 7.625 0.624 1.00 42.16 96 ILE A C 1
ATOM 788 O O . ILE A 1 96 ? 8.052 7.523 0.477 1.00 42.16 96 ILE A O 1
#

Foldseek 3Di:
DDDDDPDPVRVVVCDVVVDPPVPDDDDDDPDPVVDDPVRCCQEDNPPVHHDDDDDDDDPVCPVVVVVVCCQCPNPDDVSVVVVCVVCVVVDPDPDD

Solvent-accessible surface area (backbone atoms only — not comparable to full-atom values): 6422 Å² total; per-residue (Å²): 138,90,84,87,62,95,43,75,67,50,41,53,50,51,47,66,74,69,46,87,58,93,77,74,82,83,82,84,79,92,50,77,87,78,50,54,75,67,57,45,35,58,54,64,62,36,83,92,58,33,83,81,84,84,86,82,86,56,81,88,49,44,66,60,50,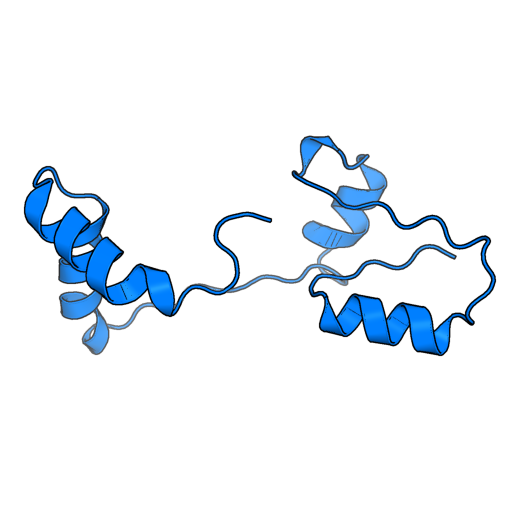51,52,49,47,46,36,73,71,39,93,57,62,63,63,31,49,54,52,45,68,72,44,52,86,75,54,88,77,84,88,123

Mean predicted aligned error: 7.36 Å

pLDDT: mean 86.18, std 11.78, range [42.16, 96.5]

Sequence (96 aa):
KVWYAYSDEELNQIIAEGGRDQSNKIQRYKGLGEMDPEQLWETTMNPDSRTLKRIGFDEETESDIDVTFTTLMGDQVEPRKEFIEKNARFVKNLDI

Nearest PDB structures (foldseek):
  5iwm-assembly1_B  TM=9.316E-01  e=4.664E-04  Staphylococcus aureus subsp. aureus N315
  5cdq-assembly2_S  TM=8.561E-01  e=2.492E-04  Staphylococcus aureus subsp. aureus N315